Protein AF-A0A920WP55-F1 (afdb_monomer)

Radius of gyration: 13.91 Å; Cα contacts (8 Å, |Δi|>4): 102; chains: 1; bounding box: 34×24×36 Å

Mean predicted aligned error: 3.81 Å

Sequence (82 aa):
MVGVSAIGPGADPERSASILREWGITGFSHIADDGRVGLLFDVFGTPGMAVVTANGSVASRTGDPGPGGYDDLINAARAMDA

Structure (mmCIF, N/CA/C/O backbone):
data_AF-A0A920WP55-F1
#
_entry.id   AF-A0A920WP55-F1
#
loop_
_atom_site.group_PDB
_atom_site.id
_atom_site.type_symbol
_atom_site.label_atom_id
_atom_site.label_alt_id
_atom_site.label_comp_id
_atom_site.label_asym_id
_atom_site.label_entity_id
_atom_site.label_seq_id
_atom_site.pdbx_PDB_ins_code
_atom_site.Cartn_x
_atom_site.Cartn_y
_atom_site.Cartn_z
_atom_site.occupancy
_atom_site.B_iso_or_equiv
_atom_site.auth_seq_id
_atom_site.auth_comp_id
_atom_site.auth_asym_id
_atom_site.auth_atom_id
_atom_site.pdbx_PDB_model_num
ATOM 1 N N . MET A 1 1 ? 2.683 -7.034 6.899 1.00 87.81 1 MET A N 1
ATOM 2 C CA . MET A 1 1 ? 2.896 -6.142 5.738 1.00 87.81 1 MET A CA 1
ATOM 3 C C . MET A 1 1 ? 2.801 -6.979 4.472 1.00 87.81 1 MET A C 1
ATOM 5 O O . MET A 1 1 ? 3.060 -8.173 4.552 1.00 87.81 1 MET A O 1
ATOM 9 N N . VAL A 1 2 ? 2.398 -6.395 3.347 1.00 92.12 2 VAL A N 1
ATOM 10 C CA . VAL A 1 2 ? 2.444 -7.031 2.023 1.00 92.12 2 VAL A CA 1
ATOM 11 C C . VAL A 1 2 ? 3.034 -6.006 1.061 1.00 92.12 2 VAL A C 1
ATOM 13 O O . VAL A 1 2 ? 2.582 -4.864 1.050 1.00 92.12 2 VAL A O 1
ATOM 16 N N . GLY A 1 3 ? 4.064 -6.386 0.308 1.00 91.75 3 GLY A N 1
ATOM 17 C CA . GLY A 1 3 ? 4.643 -5.541 -0.733 1.00 91.75 3 GLY A CA 1
ATOM 18 C C . GLY A 1 3 ? 3.916 -5.746 -2.056 1.00 91.75 3 GLY A C 1
ATOM 19 O O . GLY A 1 3 ? 3.615 -6.881 -2.420 1.00 91.75 3 GLY A O 1
ATOM 20 N N . VAL A 1 4 ? 3.665 -4.666 -2.789 1.00 91.12 4 VAL A N 1
ATOM 21 C CA . VAL A 1 4 ? 3.000 -4.709 -4.097 1.00 91.12 4 VAL A CA 1
ATOM 22 C C . VAL A 1 4 ? 3.902 -4.040 -5.122 1.00 91.12 4 VAL A C 1
ATOM 24 O O . VAL A 1 4 ? 4.390 -2.934 -4.902 1.00 91.12 4 VAL A O 1
ATOM 27 N N . SER A 1 5 ? 4.174 -4.726 -6.227 1.00 88.69 5 SER A N 1
ATOM 28 C CA . SER A 1 5 ? 4.948 -4.190 -7.346 1.00 88.69 5 SER A CA 1
ATOM 29 C C . SER A 1 5 ? 4.088 -4.199 -8.595 1.00 88.69 5 SER A C 1
ATOM 31 O O . SER A 1 5 ? 3.685 -5.270 -9.040 1.00 88.69 5 SER A O 1
ATOM 33 N N . ALA A 1 6 ? 3.835 -3.01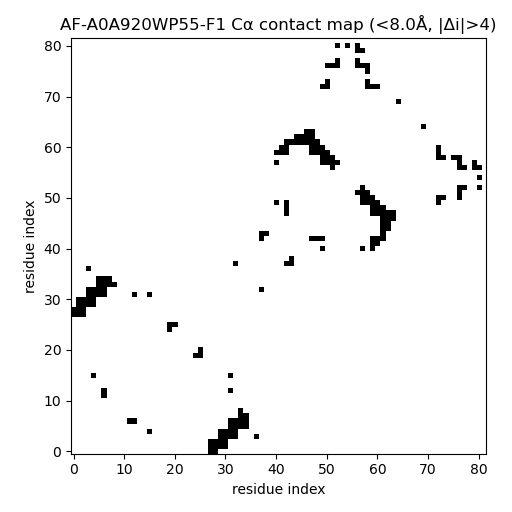8 -9.160 1.00 85.50 6 ALA A N 1
ATOM 34 C CA . ALA A 1 6 ? 3.145 -2.904 -10.436 1.00 85.50 6 ALA A CA 1
ATOM 35 C C . ALA A 1 6 ? 4.011 -3.524 -11.544 1.00 85.50 6 ALA A C 1
ATOM 37 O O . ALA A 1 6 ? 5.136 -3.083 -11.790 1.00 85.50 6 ALA A O 1
ATOM 38 N N . ILE A 1 7 ? 3.484 -4.550 -12.202 1.00 85.69 7 ILE A N 1
ATOM 39 C CA . ILE A 1 7 ? 4.097 -5.233 -13.334 1.00 85.69 7 ILE A CA 1
ATOM 40 C C . ILE A 1 7 ? 3.252 -4.982 -14.584 1.00 85.69 7 ILE A C 1
ATOM 42 O O . ILE A 1 7 ? 2.069 -5.303 -14.648 1.00 85.69 7 ILE A O 1
ATOM 46 N N . GLY A 1 8 ? 3.861 -4.355 -15.591 1.00 80.69 8 GLY A N 1
ATOM 47 C CA . GLY A 1 8 ? 3.193 -4.093 -16.864 1.00 80.69 8 GLY A CA 1
ATOM 48 C C . GLY A 1 8 ? 3.021 -5.359 -17.717 1.00 80.69 8 GLY A C 1
ATOM 49 O O . GLY A 1 8 ? 3.637 -6.392 -17.440 1.00 80.69 8 GLY A O 1
ATOM 50 N N . PRO A 1 9 ? 2.241 -5.285 -18.809 1.00 77.19 9 PRO A N 1
ATOM 51 C CA . PRO A 1 9 ? 2.144 -6.370 -19.782 1.00 77.19 9 PRO A CA 1
ATOM 52 C C . PRO A 1 9 ? 3.534 -6.743 -20.321 1.00 77.19 9 PRO A C 1
ATOM 54 O O . PRO A 1 9 ? 4.232 -5.900 -20.882 1.00 77.19 9 PRO A O 1
ATOM 57 N N . GLY A 1 10 ? 3.946 -7.999 -20.133 1.00 75.38 10 GLY A N 1
ATOM 58 C CA . GLY A 1 10 ? 5.266 -8.491 -20.551 1.00 75.38 10 GLY A CA 1
ATOM 59 C C . GLY A 1 10 ? 6.413 -8.202 -19.576 1.00 75.38 10 GLY A C 1
ATOM 60 O O . GLY A 1 10 ? 7.563 -8.493 -19.900 1.00 75.38 10 GLY A O 1
ATOM 61 N N . ALA A 1 11 ? 6.130 -7.650 -18.392 1.00 79.62 11 ALA A N 1
ATOM 62 C CA . ALA A 1 11 ? 7.112 -7.584 -17.319 1.00 79.62 11 ALA A CA 1
ATOM 63 C C . ALA A 1 11 ? 7.444 -8.994 -16.811 1.00 79.62 11 ALA A C 1
ATOM 65 O O . ALA A 1 11 ? 6.562 -9.839 -16.679 1.00 79.62 11 ALA A O 1
ATOM 66 N N . ASP A 1 12 ? 8.722 -9.224 -16.519 1.00 82.31 12 ASP A N 1
ATOM 67 C CA . ASP A 1 12 ? 9.216 -10.470 -15.941 1.00 82.31 12 ASP A CA 1
ATOM 68 C C . ASP A 1 12 ? 9.042 -10.447 -14.409 1.00 82.31 12 ASP A C 1
ATOM 70 O O . ASP A 1 12 ? 9.726 -9.661 -13.741 1.00 82.31 12 ASP A O 1
ATOM 74 N N . PRO A 1 13 ?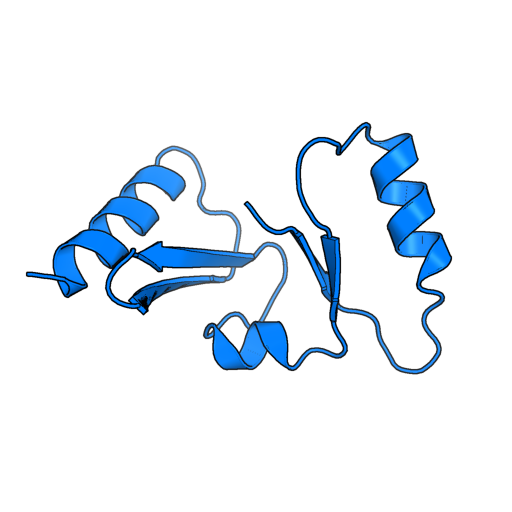 8.163 -11.283 -13.821 1.00 79.06 13 PRO A N 1
ATOM 75 C CA . PRO A 1 13 ? 7.981 -11.342 -12.372 1.00 79.06 13 PRO A CA 1
ATOM 76 C C . PRO A 1 13 ? 9.261 -11.739 -11.619 1.00 79.06 13 PRO A C 1
ATOM 78 O O . PRO A 1 13 ? 9.459 -11.311 -10.478 1.00 79.06 13 PRO A O 1
ATOM 81 N N . GLU A 1 14 ? 10.164 -12.498 -12.252 1.00 84.69 14 GLU A N 1
ATOM 82 C CA . GLU A 1 14 ? 11.440 -12.894 -11.643 1.00 84.69 14 GLU A CA 1
ATOM 83 C C . GLU A 1 14 ? 12.361 -11.694 -11.416 1.00 84.69 14 GLU A C 1
ATOM 85 O O . GLU A 1 14 ? 13.136 -11.681 -10.457 1.00 84.69 14 GLU A O 1
ATOM 90 N N . ARG A 1 15 ? 12.231 -10.638 -12.229 1.00 84.38 15 ARG A N 1
ATOM 91 C CA . ARG A 1 15 ? 12.976 -9.389 -12.041 1.00 84.38 15 ARG A CA 1
ATOM 92 C C . ARG A 1 15 ? 12.573 -8.670 -10.757 1.00 84.38 15 ARG A C 1
ATOM 94 O O . ARG A 1 15 ? 13.432 -8.167 -10.036 1.00 84.38 15 ARG A O 1
ATOM 101 N N . SER A 1 16 ? 11.281 -8.627 -10.435 1.00 82.88 16 SER A N 1
ATOM 102 C CA . SER A 1 16 ? 10.828 -8.081 -9.150 1.00 82.88 16 SER A CA 1
ATOM 103 C C . SER A 1 16 ? 11.363 -8.929 -7.994 1.00 82.88 16 SER A C 1
ATOM 105 O O . S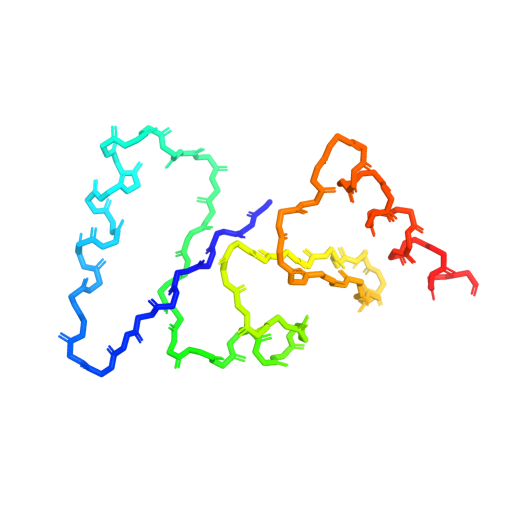ER A 1 16 ? 11.904 -8.390 -7.031 1.00 82.88 16 SER A O 1
ATOM 107 N N . ALA A 1 17 ? 11.309 -10.258 -8.116 1.00 85.50 17 ALA A N 1
ATOM 108 C CA . ALA A 1 17 ? 11.843 -11.167 -7.105 1.00 85.50 17 ALA A CA 1
ATOM 109 C C . ALA A 1 17 ? 13.373 -11.065 -6.933 1.00 85.50 17 ALA A C 1
ATOM 111 O O . ALA A 1 17 ? 13.885 -11.265 -5.829 1.00 85.50 17 ALA A O 1
ATOM 112 N N . SER A 1 18 ? 14.137 -10.776 -7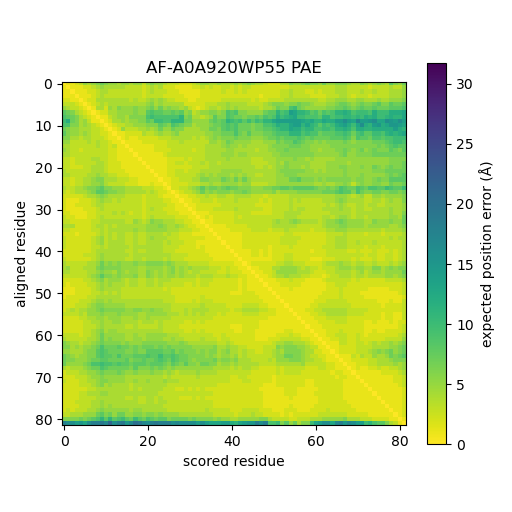.993 1.00 89.12 18 SER A N 1
ATOM 113 C CA . SER A 1 18 ? 15.589 -10.578 -7.895 1.00 89.12 18 SER A CA 1
ATOM 114 C C . SER A 1 18 ? 15.936 -9.290 -7.150 1.00 89.12 18 SER A 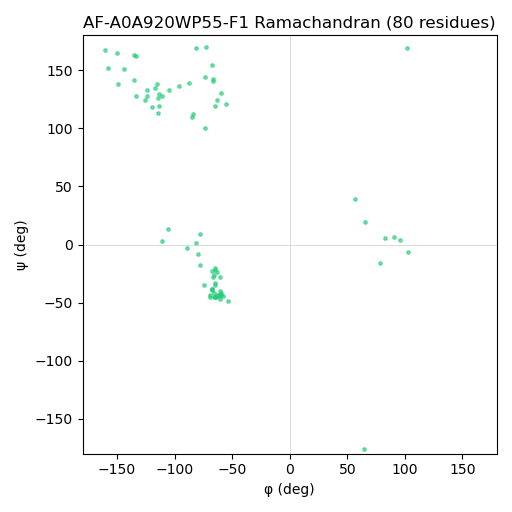C 1
ATOM 116 O O . SER A 1 18 ? 16.790 -9.331 -6.269 1.00 89.12 18 SER A O 1
ATOM 118 N N . ILE A 1 19 ? 15.234 -8.185 -7.430 1.00 88.81 19 ILE A N 1
ATOM 119 C CA . ILE A 1 19 ? 15.442 -6.894 -6.750 1.00 88.81 19 ILE A CA 1
ATOM 120 C C . ILE A 1 19 ? 15.156 -7.016 -5.250 1.00 88.81 19 ILE A C 1
ATOM 122 O O . ILE A 1 19 ? 15.942 -6.551 -4.430 1.00 88.81 19 ILE A O 1
ATOM 126 N N . LEU A 1 20 ? 14.066 -7.691 -4.871 1.00 89.50 20 LEU A N 1
ATOM 127 C CA . LEU A 1 20 ? 13.725 -7.900 -3.459 1.00 89.50 20 LEU A CA 1
ATOM 128 C C . LEU A 1 20 ? 14.822 -8.665 -2.706 1.00 89.50 20 LEU A C 1
ATOM 130 O O . LEU A 1 20 ? 15.177 -8.292 -1.588 1.00 89.50 20 LEU A O 1
ATOM 134 N N . ARG A 1 21 ? 15.391 -9.702 -3.337 1.00 90.00 21 ARG A N 1
ATOM 135 C CA . ARG A 1 21 ? 16.522 -10.465 -2.788 1.00 90.00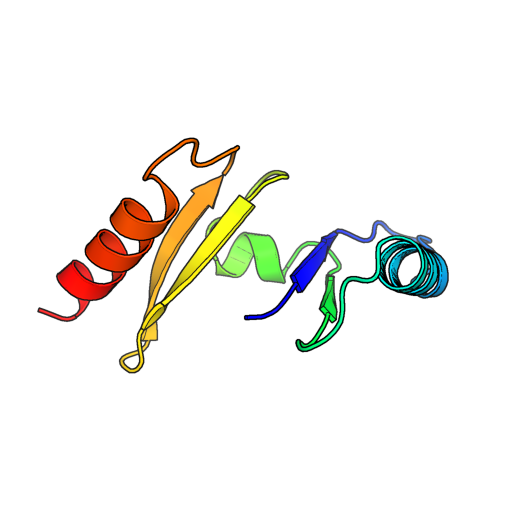 21 ARG A CA 1
ATOM 136 C C . ARG A 1 21 ? 17.783 -9.613 -2.678 1.00 90.00 21 ARG A C 1
ATOM 138 O O . ARG A 1 21 ? 18.438 -9.650 -1.642 1.00 90.00 21 ARG A O 1
ATOM 145 N N . GLU A 1 22 ? 18.104 -8.848 -3.718 1.00 94.31 22 GLU A N 1
ATOM 146 C CA . GLU A 1 22 ? 19.266 -7.953 -3.754 1.00 94.31 22 GLU A CA 1
ATOM 147 C C . GLU A 1 22 ? 19.205 -6.897 -2.645 1.00 94.31 22 GLU A C 1
ATOM 149 O O . GLU A 1 22 ? 20.193 -6.659 -1.957 1.00 94.31 22 GLU A O 1
ATOM 154 N N . TRP A 1 23 ? 18.032 -6.303 -2.424 1.00 92.94 23 TRP A N 1
ATOM 155 C CA . TRP A 1 23 ? 17.824 -5.280 -1.396 1.00 92.94 23 TRP A CA 1
ATOM 156 C C . TRP A 1 23 ? 17.609 -5.862 0.007 1.00 92.94 23 TRP A C 1
ATOM 158 O O . TRP A 1 23 ? 17.393 -5.112 0.957 1.00 92.94 23 TRP A O 1
ATOM 168 N N . GLY A 1 24 ? 17.649 -7.191 0.156 1.00 92.75 24 GLY A N 1
ATOM 169 C CA . GLY A 1 24 ? 17.444 -7.868 1.436 1.00 92.75 24 GLY A CA 1
ATOM 170 C C . GLY A 1 24 ? 16.033 -7.702 2.007 1.00 92.75 24 GLY A C 1
ATOM 171 O O . GLY A 1 24 ? 15.826 -7.917 3.203 1.00 92.75 24 GLY A O 1
ATOM 172 N N . ILE A 1 25 ? 15.054 -7.332 1.174 1.00 88.44 25 ILE A N 1
ATOM 173 C CA . ILE A 1 25 ? 13.660 -7.184 1.590 1.00 88.44 25 ILE A CA 1
ATOM 174 C C . ILE A 1 25 ? 13.085 -8.584 1.786 1.00 88.44 25 ILE A C 1
ATOM 176 O O . ILE A 1 25 ? 12.745 -9.296 0.841 1.00 88.44 25 ILE A O 1
ATOM 180 N N . THR A 1 26 ? 13.027 -8.993 3.048 1.00 85.00 26 THR A N 1
ATOM 181 C CA . THR A 1 26 ? 12.574 -10.312 3.487 1.00 85.00 26 THR A CA 1
ATOM 182 C C . THR A 1 26 ? 11.633 -10.167 4.685 1.00 85.00 26 THR A C 1
ATOM 184 O O . THR A 1 26 ? 11.569 -9.115 5.319 1.00 85.00 26 THR A O 1
ATOM 187 N N . GLY A 1 27 ? 10.867 -11.217 4.996 1.00 88.31 27 GLY A N 1
ATOM 188 C CA . GLY A 1 27 ? 9.994 -11.247 6.179 1.00 88.31 27 GLY A CA 1
ATOM 189 C C . GLY A 1 27 ? 8.530 -10.870 5.935 1.00 88.31 27 GLY A C 1
ATOM 190 O O . GLY A 1 27 ? 7.747 -10.846 6.883 1.00 88.31 27 GLY A O 1
ATOM 191 N N . PHE A 1 28 ? 8.127 -10.623 4.687 1.00 91.25 28 PHE A N 1
ATOM 192 C CA . PHE A 1 28 ? 6.720 -10.479 4.317 1.00 91.25 28 PHE A CA 1
ATOM 193 C C . PHE A 1 28 ? 6.438 -10.918 2.873 1.00 91.25 28 PHE A C 1
ATOM 195 O O . PHE A 1 28 ? 7.354 -11.135 2.085 1.00 91.25 28 PHE A O 1
ATOM 202 N N . SER A 1 29 ? 5.158 -11.117 2.546 1.00 91.19 29 SER A N 1
ATOM 203 C CA . SER A 1 29 ? 4.728 -11.539 1.205 1.00 91.19 29 SER A CA 1
ATOM 204 C C . SER A 1 29 ? 4.832 -10.399 0.195 1.00 91.19 29 SER A C 1
ATOM 206 O O . SER A 1 29 ? 4.532 -9.251 0.525 1.00 91.19 29 SER A O 1
ATOM 208 N N . HIS A 1 30 ? 5.192 -10.733 -1.044 1.00 90.19 30 HIS A N 1
ATOM 209 C CA . HIS A 1 30 ? 5.267 -9.794 -2.159 1.00 90.19 30 HIS A CA 1
ATOM 210 C C . HIS A 1 30 ? 4.397 -10.259 -3.320 1.00 90.19 30 HIS A C 1
ATOM 212 O O . HIS A 1 30 ? 4.447 -11.425 -3.710 1.00 90.19 30 HIS A O 1
ATOM 218 N N . ILE A 1 31 ? 3.609 -9.336 -3.863 1.00 89.38 31 ILE A N 1
ATOM 219 C CA . ILE A 1 31 ? 2.689 -9.572 -4.970 1.00 89.38 31 ILE A CA 1
ATOM 220 C C . ILE A 1 31 ? 3.183 -8.786 -6.181 1.00 89.38 31 ILE A C 1
ATOM 222 O O . ILE A 1 31 ? 3.438 -7.582 -6.096 1.00 89.38 31 ILE A O 1
ATOM 226 N N . ALA A 1 32 ? 3.295 -9.477 -7.311 1.00 89.19 32 ALA A N 1
ATOM 227 C CA . ALA A 1 32 ? 3.414 -8.846 -8.613 1.00 89.19 32 ALA A CA 1
ATOM 228 C C . ALA A 1 32 ? 1.992 -8.531 -9.108 1.00 89.19 32 ALA A C 1
ATOM 230 O O . ALA A 1 32 ? 1.206 -9.443 -9.356 1.00 89.19 32 ALA A O 1
ATOM 231 N N . ASP A 1 33 ? 1.646 -7.248 -9.153 1.00 89.81 33 ASP A N 1
ATOM 232 C CA . ASP A 1 33 ? 0.297 -6.739 -9.412 1.00 89.81 33 ASP A CA 1
ATOM 233 C C . ASP A 1 33 ? 0.186 -6.176 -10.830 1.00 89.81 33 ASP A C 1
ATOM 235 O O . ASP A 1 33 ? 1.011 -5.366 -11.241 1.00 89.81 33 ASP A O 1
ATOM 239 N N . ASP A 1 34 ? -0.862 -6.545 -11.563 1.00 87.81 34 ASP A N 1
ATOM 240 C CA . ASP A 1 34 ? -1.169 -5.997 -12.893 1.00 87.81 34 ASP A CA 1
ATOM 241 C C . ASP A 1 34 ? -1.819 -4.596 -12.831 1.00 87.81 34 ASP A C 1
ATOM 243 O O . ASP A 1 34 ? -2.282 -4.064 -13.841 1.00 87.81 34 ASP A O 1
ATOM 247 N N . GLY A 1 35 ? -1.845 -3.993 -11.639 1.00 86.75 35 GLY A N 1
ATOM 248 C CA . GLY A 1 35 ? -2.383 -2.671 -11.323 1.00 86.75 35 GLY A CA 1
ATOM 249 C C . GLY A 1 35 ? -3.746 -2.718 -10.631 1.00 86.75 35 GLY A C 1
ATOM 250 O O . GLY A 1 35 ? -4.254 -1.681 -10.202 1.00 86.75 35 GLY A O 1
ATOM 251 N N . ARG A 1 36 ? -4.365 -3.898 -10.509 1.00 89.88 36 ARG A N 1
ATOM 252 C CA . ARG A 1 36 ? -5.700 -4.043 -9.914 1.00 89.88 36 ARG A CA 1
ATOM 253 C C . ARG A 1 36 ? -5.685 -3.900 -8.401 1.00 89.88 36 ARG A C 1
ATOM 255 O O . ARG A 1 36 ? -6.641 -3.356 -7.854 1.00 89.88 36 ARG A O 1
ATOM 262 N N . VAL A 1 37 ? -4.632 -4.359 -7.722 1.00 92.12 37 VAL A N 1
ATOM 263 C CA . VAL A 1 37 ? -4.530 -4.210 -6.263 1.00 92.12 37 VAL A CA 1
ATOM 264 C C . VAL A 1 37 ? -4.438 -2.731 -5.901 1.00 92.12 37 VAL A C 1
ATOM 266 O O . VAL A 1 37 ? -5.182 -2.288 -5.034 1.00 92.12 37 VAL A O 1
ATOM 269 N N . GLY A 1 38 ? -3.616 -1.946 -6.606 1.00 90.69 38 GLY A N 1
ATOM 270 C CA . GLY A 1 38 ? -3.542 -0.494 -6.390 1.00 90.69 38 GLY A CA 1
ATOM 271 C C . GLY A 1 38 ? -4.911 0.195 -6.473 1.00 90.69 38 GLY A C 1
ATOM 272 O O . GLY A 1 38 ? -5.297 0.906 -5.547 1.00 90.69 38 GLY A O 1
ATOM 273 N N . LEU A 1 39 ? -5.692 -0.099 -7.520 1.00 91.75 39 LEU A N 1
ATOM 274 C CA . LEU A 1 39 ? -7.041 0.456 -7.703 1.00 91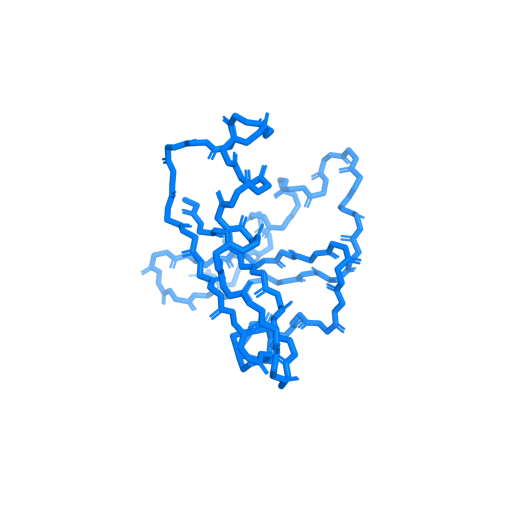.75 39 LEU A CA 1
ATOM 275 C C . LEU A 1 39 ? -8.006 0.090 -6.567 1.00 91.75 39 LEU A C 1
ATOM 277 O O . LEU A 1 39 ? -8.791 0.931 -6.139 1.00 91.75 39 LEU A O 1
ATOM 281 N N . LEU A 1 40 ? -7.949 -1.147 -6.069 1.00 93.44 40 LEU A N 1
ATOM 282 C CA . LEU A 1 40 ? -8.803 -1.605 -4.966 1.00 93.44 40 LEU A CA 1
ATOM 283 C C . LEU A 1 40 ? -8.506 -0.895 -3.641 1.00 93.44 40 LEU A C 1
ATOM 285 O O . LEU A 1 40 ? -9.390 -0.797 -2.793 1.00 93.44 40 LEU A O 1
ATOM 289 N N . PHE A 1 41 ? -7.279 -0.409 -3.468 1.00 94.50 41 PHE A N 1
ATOM 290 C CA . PHE A 1 41 ? -6.829 0.288 -2.267 1.00 94.50 41 PHE A CA 1
ATOM 291 C C . PHE A 1 41 ? -6.689 1.806 -2.465 1.00 94.50 41 PHE A C 1
ATOM 293 O O . PHE A 1 41 ? -6.096 2.467 -1.618 1.00 94.50 41 PHE A O 1
ATOM 300 N N . ASP A 1 42 ? -7.227 2.368 -3.554 1.00 93.75 42 ASP A N 1
ATOM 301 C CA . ASP A 1 42 ? -7.152 3.805 -3.872 1.00 93.75 42 ASP A CA 1
ATOM 302 C C . ASP A 1 42 ? -5.696 4.335 -3.937 1.00 93.75 42 ASP A C 1
ATOM 304 O O . ASP A 1 42 ? -5.361 5.426 -3.473 1.00 93.75 42 ASP A O 1
ATOM 308 N N . VAL A 1 43 ? -4.788 3.523 -4.493 1.00 93.44 43 VAL A N 1
ATOM 309 C CA . VAL A 1 43 ? -3.370 3.848 -4.713 1.00 93.44 43 VAL A CA 1
ATOM 310 C C . VAL A 1 43 ? -3.086 3.910 -6.216 1.00 93.44 43 VAL A C 1
ATOM 312 O O . VAL A 1 43 ? -3.106 2.891 -6.905 1.00 93.44 43 VAL A O 1
ATOM 315 N N . PHE A 1 44 ? -2.765 5.105 -6.724 1.00 89.75 44 PHE A N 1
ATOM 316 C CA . PHE A 1 44 ? -2.607 5.369 -8.167 1.00 89.75 44 PHE A CA 1
ATOM 317 C C . PHE A 1 44 ? -1.162 5.647 -8.607 1.00 89.75 44 PHE A C 1
ATOM 319 O O . PHE A 1 44 ? -0.915 5.953 -9.773 1.00 89.75 44 PHE A O 1
ATOM 326 N N . GLY A 1 45 ? -0.195 5.563 -7.694 1.00 88.12 45 GLY A N 1
ATOM 327 C CA . GLY A 1 45 ? 1.209 5.837 -7.991 1.00 88.12 45 GLY A CA 1
ATOM 328 C C . GLY A 1 45 ? 2.162 5.244 -6.960 1.00 88.12 45 GLY A C 1
ATOM 329 O O . GLY A 1 45 ? 1.749 4.809 -5.886 1.00 88.12 45 GLY A O 1
ATOM 330 N N . THR A 1 46 ? 3.450 5.226 -7.305 1.00 87.06 46 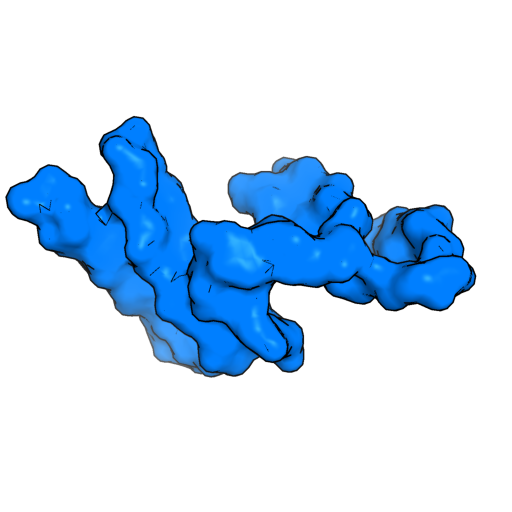THR A N 1
ATOM 331 C CA . THR A 1 46 ? 4.526 4.700 -6.453 1.00 87.06 46 THR A CA 1
ATOM 332 C C . THR A 1 46 ? 5.503 5.809 -6.030 1.00 87.06 46 THR A C 1
ATOM 334 O O . THR A 1 46 ? 5.904 6.589 -6.897 1.00 87.06 46 THR A O 1
ATOM 337 N N . PRO A 1 47 ? 5.954 5.851 -4.759 1.00 89.06 47 PRO A N 1
ATOM 338 C CA . PRO A 1 47 ? 5.522 4.981 -3.662 1.00 89.06 47 PRO A CA 1
ATOM 339 C C . PRO A 1 47 ? 4.058 5.246 -3.275 1.00 89.06 47 PRO A C 1
ATOM 341 O O . PRO A 1 47 ? 3.531 6.326 -3.520 1.00 89.06 47 PRO A O 1
ATOM 344 N N . GLY A 1 48 ? 3.400 4.244 -2.700 1.00 92.44 48 GLY A N 1
ATOM 345 C CA . GLY A 1 48 ? 2.014 4.321 -2.250 1.00 92.44 48 GLY A CA 1
ATOM 346 C C . GLY A 1 48 ? 1.751 3.266 -1.182 1.00 92.44 48 GLY A C 1
ATOM 347 O O . GLY A 1 48 ? 2.450 2.251 -1.127 1.00 92.44 48 GLY A O 1
ATOM 348 N N . MET A 1 49 ? 0.802 3.528 -0.287 1.00 94.31 49 MET A N 1
ATOM 349 C CA . MET A 1 49 ? 0.526 2.670 0.867 1.00 94.31 49 MET A CA 1
ATOM 350 C C . MET A 1 49 ? -0.963 2.636 1.171 1.00 94.31 49 MET A C 1
ATOM 352 O O . MET A 1 49 ? -1.668 3.626 0.986 1.00 94.31 49 MET A O 1
ATOM 356 N N . ALA A 1 50 ? -1.398 1.518 1.738 1.00 95.62 50 ALA A N 1
ATOM 357 C CA . ALA A 1 50 ? -2.700 1.376 2.359 1.00 95.62 50 ALA A CA 1
ATOM 358 C C . ALA A 1 50 ? -2.554 0.654 3.701 1.00 95.62 50 ALA A C 1
ATOM 360 O O . ALA A 1 50 ? -1.749 -0.272 3.840 1.00 95.62 50 ALA A O 1
ATOM 361 N N . VAL A 1 51 ? -3.334 1.083 4.687 1.00 96.31 51 VAL A N 1
ATOM 362 C CA . VAL A 1 51 ? -3.492 0.421 5.980 1.00 96.31 51 VAL A CA 1
ATOM 363 C C . VAL A 1 51 ? -4.897 -0.146 6.038 1.00 96.31 51 VAL A C 1
ATOM 365 O O . VAL A 1 51 ? -5.865 0.574 5.810 1.00 96.31 51 VAL A O 1
ATOM 368 N N . VAL A 1 52 ? -4.983 -1.434 6.359 1.00 96.19 52 VAL A N 1
ATOM 369 C CA . VAL A 1 52 ? -6.241 -2.163 6.519 1.00 96.19 52 VAL A CA 1
ATOM 370 C C . VAL A 1 52 ? -6.373 -2.573 7.978 1.00 96.19 52 VAL A C 1
ATOM 372 O O . VAL A 1 52 ? -5.455 -3.189 8.528 1.00 96.19 52 VAL A O 1
ATOM 375 N N . THR A 1 53 ? -7.483 -2.222 8.618 1.00 96.75 53 THR A N 1
ATOM 376 C CA . THR A 1 53 ? -7.760 -2.617 10.004 1.00 96.75 53 THR A CA 1
ATOM 377 C C . THR A 1 53 ? -8.320 -4.036 10.081 1.00 96.75 53 THR A C 1
ATOM 379 O O . THR A 1 53 ? -8.703 -4.635 9.076 1.00 96.75 53 THR A O 1
ATOM 382 N N . ALA A 1 54 ? -8.404 -4.591 11.294 1.00 96.38 54 ALA A N 1
ATOM 383 C CA . ALA A 1 54 ? -9.012 -5.905 11.514 1.00 96.38 54 ALA A CA 1
ATOM 384 C C . ALA A 1 54 ? -10.512 -5.942 11.157 1.00 96.38 54 ALA A C 1
ATOM 386 O O . ALA A 1 54 ? -11.030 -7.010 10.839 1.00 96.38 54 ALA A O 1
ATOM 387 N N . ASN A 1 55 ? -11.186 -4.788 11.170 1.00 96.25 55 ASN A N 1
ATOM 388 C CA . ASN A 1 55 ? -12.595 -4.656 10.796 1.00 96.25 55 ASN A CA 1
ATOM 389 C C . ASN A 1 55 ? -12.784 -4.391 9.292 1.00 96.25 55 ASN A C 1
ATOM 391 O O . ASN A 1 55 ? -13.916 -4.336 8.817 1.00 96.25 55 ASN A O 1
ATOM 395 N N . GLY A 1 56 ? -11.688 -4.252 8.539 1.00 94.69 56 GLY A N 1
ATOM 396 C CA . GLY A 1 56 ? -11.706 -4.029 7.096 1.00 94.69 56 GLY A CA 1
ATOM 397 C C . GLY A 1 56 ? -11.725 -2.562 6.665 1.00 94.69 56 GLY A C 1
ATOM 398 O O . GLY A 1 56 ? -11.835 -2.310 5.468 1.00 94.69 56 GLY A O 1
ATOM 399 N N . SER A 1 57 ? -11.587 -1.599 7.583 1.00 96.31 57 SER A N 1
ATOM 400 C CA . SER A 1 57 ? -11.432 -0.187 7.211 1.00 96.31 57 SER A CA 1
ATOM 401 C C . SER A 1 57 ? -10.105 0.038 6.499 1.00 96.31 57 SER A C 1
ATOM 403 O O . SER A 1 57 ? -9.087 -0.549 6.872 1.00 96.31 57 SER A O 1
ATOM 405 N N . VAL A 1 58 ? -10.113 0.905 5.487 1.00 96.06 58 VAL A N 1
ATOM 406 C CA . VAL A 1 58 ? -8.951 1.179 4.639 1.00 96.06 58 VAL A CA 1
ATOM 407 C C . VAL A 1 58 ? -8.665 2.673 4.616 1.00 96.06 58 VAL A C 1
ATOM 409 O O . VAL A 1 58 ? -9.514 3.460 4.208 1.00 96.06 58 VAL A O 1
ATOM 412 N N . ALA A 1 59 ? -7.439 3.046 4.978 1.00 96.75 59 ALA A N 1
ATOM 413 C CA . ALA A 1 59 ? -6.889 4.362 4.674 1.00 96.75 59 ALA A CA 1
ATOM 414 C C . ALA A 1 59 ? -5.676 4.201 3.761 1.00 96.75 59 ALA A C 1
ATOM 416 O O . ALA A 1 59 ? -4.813 3.357 4.012 1.00 96.75 59 ALA A O 1
ATOM 417 N N . SER A 1 60 ? -5.586 5.015 2.716 1.00 96.06 60 SER A N 1
ATOM 418 C CA . SER A 1 60 ? -4.500 4.952 1.742 1.00 96.06 60 SER A CA 1
ATOM 419 C C . SER A 1 60 ? -3.916 6.325 1.430 1.00 96.06 60 SER A C 1
ATOM 421 O O . SER A 1 60 ? -4.484 7.375 1.740 1.00 96.06 60 SER A O 1
ATOM 423 N N . ARG A 1 61 ? -2.712 6.312 0.859 1.00 94.25 61 ARG A N 1
ATOM 424 C CA . ARG A 1 61 ? -2.018 7.498 0.362 1.00 94.25 61 ARG A CA 1
ATOM 425 C C . ARG A 1 61 ? -1.146 7.119 -0.828 1.00 94.25 61 ARG A C 1
ATOM 427 O O . ARG A 1 61 ? -0.419 6.127 -0.787 1.00 94.25 61 ARG A O 1
ATOM 434 N N . THR A 1 62 ? -1.165 7.970 -1.849 1.00 93.69 62 THR A N 1
ATOM 435 C CA . THR A 1 62 ? -0.171 7.971 -2.929 1.00 93.69 62 THR A CA 1
ATOM 436 C C . THR A 1 62 ? 0.915 9.007 -2.621 1.00 93.69 62 THR A C 1
ATOM 438 O O . THR A 1 62 ? 0.603 10.120 -2.200 1.00 93.69 62 THR A O 1
ATOM 441 N N . GLY A 1 63 ? 2.180 8.648 -2.838 1.00 90.94 63 GLY A N 1
ATOM 442 C CA . GLY A 1 63 ? 3.356 9.464 -2.532 1.00 90.94 63 GLY A CA 1
ATOM 443 C C . GLY A 1 63 ? 4.082 9.046 -1.249 1.00 90.94 63 GLY A C 1
ATOM 444 O O . GLY A 1 63 ? 3.593 8.232 -0.463 1.00 90.94 63 GLY A O 1
ATOM 445 N N . ASP A 1 64 ? 5.277 9.608 -1.053 1.00 87.44 64 ASP A N 1
ATOM 446 C CA . ASP A 1 64 ? 6.079 9.407 0.158 1.00 87.44 64 ASP A CA 1
ATOM 447 C C . ASP A 1 64 ? 5.314 9.964 1.376 1.00 87.44 64 ASP A C 1
ATOM 449 O O . ASP A 1 64 ? 4.904 11.130 1.353 1.00 87.44 64 ASP A O 1
ATOM 453 N N . PRO A 1 65 ? 5.073 9.162 2.432 1.00 84.12 65 PRO A N 1
ATOM 454 C CA . PRO A 1 65 ? 4.386 9.644 3.629 1.00 84.12 65 PRO A CA 1
ATOM 455 C C . PRO A 1 65 ? 5.174 10.718 4.382 1.00 84.12 65 PRO A C 1
ATOM 457 O O . PRO A 1 65 ? 4.563 11.467 5.146 1.00 84.12 65 PRO A O 1
ATOM 460 N N . GLY A 1 66 ? 6.494 10.784 4.195 1.00 87.62 66 GLY A N 1
ATOM 461 C CA . GLY A 1 66 ? 7.384 11.587 5.018 1.00 87.62 66 GLY A CA 1
ATOM 462 C C . GLY A 1 66 ? 7.438 11.118 6.482 1.00 87.62 66 GLY A C 1
ATOM 463 O O . GLY A 1 66 ? 6.840 10.103 6.860 1.00 87.62 66 GLY A O 1
ATOM 464 N N . PRO A 1 67 ? 8.170 11.848 7.340 1.00 91.81 67 PRO A N 1
ATOM 465 C CA . PRO A 1 67 ? 8.240 11.552 8.768 1.00 91.81 67 PRO A CA 1
ATOM 466 C C . PRO A 1 67 ? 6.850 11.607 9.418 1.00 91.81 67 PRO A C 1
ATOM 468 O O . PRO A 1 67 ? 6.119 12.574 9.230 1.00 91.81 67 PRO A O 1
ATOM 471 N N . GLY A 1 68 ? 6.485 10.578 10.186 1.00 91.44 68 GLY A N 1
ATOM 472 C CA . GLY A 1 68 ? 5.195 10.498 10.887 1.00 91.44 68 GLY A CA 1
ATOM 473 C C . GLY A 1 68 ? 3.995 10.102 10.017 1.00 91.44 68 GLY A C 1
ATOM 474 O O . GLY A 1 68 ? 2.995 9.630 10.549 1.00 91.44 68 GLY A O 1
ATOM 475 N N . GLY A 1 69 ? 4.100 10.171 8.685 1.00 91.00 69 GLY A N 1
ATOM 476 C CA . GLY A 1 69 ? 2.963 9.884 7.804 1.00 91.00 69 GLY A CA 1
ATOM 477 C C . GLY A 1 69 ? 2.468 8.432 7.849 1.00 91.00 69 GLY A C 1
ATOM 478 O O . GLY A 1 69 ? 1.317 8.173 7.504 1.00 91.00 69 GLY A O 1
ATOM 479 N N . TYR A 1 70 ? 3.297 7.485 8.307 1.00 91.75 70 TYR A N 1
ATOM 480 C CA . TYR A 1 70 ? 2.866 6.108 8.576 1.00 91.75 70 TYR A CA 1
ATOM 481 C C . TYR A 1 70 ? 1.918 6.026 9.780 1.00 91.75 70 TYR A C 1
ATOM 483 O O . TYR A 1 70 ? 0.884 5.365 9.694 1.00 91.75 70 TYR A O 1
ATOM 491 N N . ASP A 1 71 ? 2.242 6.713 10.878 1.00 96.00 71 ASP A N 1
ATOM 492 C CA . ASP A 1 71 ? 1.405 6.736 12.082 1.00 96.00 71 ASP A CA 1
ATOM 493 C C . ASP A 1 71 ? 0.094 7.477 11.813 1.00 96.00 71 ASP A C 1
ATOM 495 O O . ASP A 1 71 ? -0.969 7.011 12.222 1.00 96.00 71 ASP A O 1
ATOM 499 N N . ASP A 1 72 ? 0.148 8.572 11.050 1.00 95.50 72 ASP A N 1
ATOM 500 C CA . ASP A 1 72 ? -1.044 9.292 10.594 1.00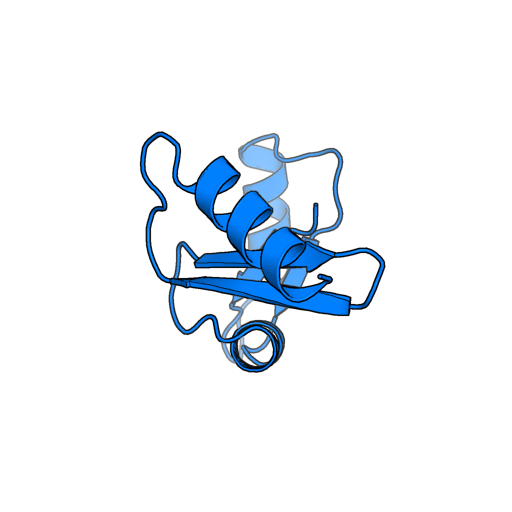 95.50 72 ASP A CA 1
ATOM 501 C C . ASP A 1 72 ? -1.978 8.378 9.794 1.00 95.50 72 ASP A C 1
ATOM 503 O O . ASP A 1 72 ? -3.186 8.364 10.031 1.00 95.50 72 ASP A O 1
ATOM 507 N N . LEU A 1 73 ? -1.427 7.572 8.879 1.00 95.81 73 LEU A N 1
ATOM 508 C CA . LEU A 1 73 ? -2.214 6.651 8.059 1.00 95.81 73 LEU A CA 1
ATOM 509 C C . LEU A 1 73 ? -2.827 5.517 8.895 1.00 95.81 73 LEU A C 1
ATOM 511 O O . LEU A 1 73 ? -3.983 5.148 8.686 1.00 95.81 73 LEU A O 1
ATOM 515 N N . ILE A 1 74 ? -2.086 4.999 9.879 1.00 95.88 74 ILE A N 1
ATOM 516 C CA . ILE A 1 74 ? -2.592 4.001 10.832 1.00 95.88 74 ILE A CA 1
ATOM 517 C C . ILE A 1 74 ? -3.726 4.584 11.679 1.00 95.88 74 ILE A C 1
ATOM 519 O O . ILE A 1 74 ? -4.755 3.933 11.867 1.00 95.88 74 ILE A O 1
ATOM 523 N N . ASN A 1 75 ? -3.556 5.804 12.186 1.00 96.75 75 ASN A N 1
ATOM 524 C CA . ASN A 1 75 ? -4.565 6.476 12.997 1.00 96.75 75 ASN A CA 1
ATOM 525 C C . ASN A 1 75 ? -5.812 6.821 12.175 1.00 96.75 75 ASN A C 1
ATOM 527 O O . ASN A 1 75 ? -6.920 6.645 12.675 1.00 96.75 75 ASN A O 1
ATOM 531 N N . ALA A 1 76 ? -5.651 7.228 10.913 1.00 96.56 76 ALA A N 1
ATOM 532 C CA . ALA A 1 76 ? -6.763 7.459 9.998 1.00 96.56 76 ALA A CA 1
ATOM 533 C C . ALA A 1 76 ? -7.587 6.183 9.773 1.00 96.56 76 ALA A C 1
ATOM 535 O O . ALA A 1 76 ? -8.807 6.217 9.914 1.00 96.56 76 ALA A O 1
ATOM 536 N N . ALA A 1 77 ? -6.931 5.046 9.511 1.00 97.19 77 ALA A N 1
ATOM 537 C CA . ALA A 1 77 ? -7.622 3.766 9.352 1.00 97.19 77 ALA A CA 1
ATOM 538 C C . ALA A 1 77 ? -8.367 3.355 10.635 1.00 97.19 77 ALA A C 1
ATOM 540 O O . ALA A 1 77 ? -9.522 2.946 10.578 1.00 97.19 77 ALA A O 1
ATOM 541 N N . ARG A 1 78 ? -7.740 3.517 11.809 1.00 97.00 78 ARG A N 1
ATOM 542 C CA . ARG A 1 78 ? -8.371 3.223 13.111 1.00 97.00 78 ARG A CA 1
ATOM 543 C C . ARG A 1 78 ? -9.553 4.135 13.427 1.00 97.00 78 ARG A C 1
ATOM 545 O O . ARG A 1 78 ? -10.505 3.683 14.047 1.00 97.00 78 ARG A O 1
ATOM 552 N N . ALA A 1 79 ? -9.504 5.401 13.022 1.00 97.50 79 ALA A N 1
ATOM 553 C CA . ALA A 1 79 ? -10.602 6.341 13.235 1.00 97.50 79 ALA A CA 1
ATOM 554 C C . ALA A 1 79 ? -11.857 5.981 12.420 1.00 97.50 79 ALA A C 1
ATOM 556 O O . ALA A 1 79 ? -12.952 6.375 12.802 1.00 97.50 79 ALA A O 1
ATOM 557 N N . MET A 1 80 ? -11.709 5.226 11.326 1.00 95.62 80 MET A N 1
ATOM 558 C CA . MET A 1 80 ? -12.829 4.721 10.521 1.00 95.62 80 MET A CA 1
ATOM 559 C C . MET A 1 80 ? -13.531 3.506 11.146 1.00 95.62 80 MET A C 1
ATOM 561 O O . MET A 1 80 ? -14.658 3.208 10.767 1.00 95.62 80 MET A O 1
ATOM 565 N N . ASP A 1 81 ? -12.886 2.819 12.098 1.00 93.88 81 ASP A N 1
ATOM 566 C CA . ASP A 1 81 ? -13.486 1.703 12.846 1.00 93.88 81 ASP A CA 1
ATOM 567 C C . ASP A 1 81 ? -14.413 2.164 13.991 1.00 93.88 81 ASP A C 1
ATOM 569 O O . ASP A 1 81 ? -15.024 1.313 14.643 1.00 93.88 81 ASP A O 1
ATOM 573 N N . ALA A 1 82 ? -14.449 3.469 14.288 1.00 80.88 82 ALA A N 1
ATOM 574 C CA . ALA A 1 82 ? -15.117 4.059 15.451 1.00 80.88 82 ALA A CA 1
ATOM 575 C C . ALA A 1 82 ? -16.609 4.359 15.235 1.00 80.88 82 ALA A C 1
ATOM 577 O O . ALA A 1 82 ? -17.005 4.694 14.096 1.00 80.88 82 ALA A O 1
#

Nearest PDB structures (foldseek):
  2o2l-assembly1_G  TM=4.642E-01  e=9.136E+00  Escherichia coli
  7y26-assembly1_E  TM=2.837E-01  e=6.522E+00  Homo sapiens

pLDDT: mean 90.6, std 5.07, range [75.38, 97.5]

Foldseek 3Di:
DEAEDAAEVPRDVVVVVVVCVVVVVDDHHYDHDVCVVCVVQVEDEPPKDWDADPVGQIFIDYDDLPPCNVVVRVVVSVVVVD

Solvent-accessible surface area (backbone atoms only — not comparable to full-atom values): 4991 Å² total; per-residue (Å²): 121,72,49,78,42,80,40,60,96,88,56,61,68,64,58,58,56,47,51,34,58,74,72,63,65,71,95,61,56,73,44,81,28,80,50,61,63,36,60,77,49,66,25,88,49,85,54,51,50,68,37,72,44,98,88,66,32,73,26,56,40,59,46,81,59,62,90,64,33,63,58,52,36,49,50,52,13,55,59,65,73,107

Secondary structure (DSSP, 8-state):
-EEEEE--TT--HHHHHHHHHHTT--SSEEEEE-SHHHHHTT--SSSEEEEE-TT--EEEEES---TTHHHHHHHHHHHTT-